Protein AF-T1I6B3-F1 (afdb_monomer)

Structure (mmCIF, N/CA/C/O backbone):
data_AF-T1I6B3-F1
#
_entry.id   AF-T1I6B3-F1
#
loop_
_atom_site.group_PDB
_atom_site.id
_atom_site.type_symbol
_atom_site.label_atom_id
_atom_site.label_alt_id
_atom_site.label_comp_id
_atom_site.label_asym_id
_atom_site.label_entity_id
_atom_site.label_seq_id
_atom_site.pdbx_PDB_ins_code
_atom_site.Cartn_x
_atom_site.Cartn_y
_atom_site.Cartn_z
_atom_site.occupancy
_atom_site.B_iso_or_equiv
_atom_site.auth_seq_id
_atom_site.auth_comp_id
_atom_site.auth_asym_id
_atom_site.auth_atom_id
_atom_site.pdbx_PDB_model_num
ATOM 1 N N . MET A 1 1 ? -22.738 6.408 -4.887 1.00 56.03 1 MET A N 1
ATOM 2 C CA . MET A 1 1 ? -23.088 6.178 -6.306 1.00 56.03 1 MET A CA 1
ATOM 3 C C . MET A 1 1 ? -24.569 6.453 -6.444 1.00 56.03 1 MET A C 1
ATOM 5 O O . MET A 1 1 ? -25.310 5.985 -5.592 1.00 56.03 1 MET A O 1
ATOM 9 N N . GLN A 1 2 ? -24.980 7.277 -7.410 1.00 72.88 2 GLN A N 1
ATOM 10 C CA . GLN A 1 2 ? -26.397 7.621 -7.597 1.00 72.88 2 GLN A CA 1
ATOM 11 C C . GLN A 1 2 ? -27.181 6.477 -8.267 1.00 72.88 2 GLN A C 1
ATOM 13 O O . GLN A 1 2 ? -28.355 6.311 -7.961 1.00 72.88 2 GLN A O 1
ATOM 18 N N . THR A 1 3 ? -26.517 5.644 -9.081 1.00 76.56 3 THR A N 1
ATOM 19 C CA . THR A 1 3 ? -27.071 4.420 -9.684 1.00 76.56 3 THR A CA 1
ATOM 20 C C . THR A 1 3 ? -26.169 3.211 -9.360 1.00 76.56 3 THR A C 1
ATOM 22 O O . THR A 1 3 ? -25.072 3.088 -9.901 1.00 76.56 3 THR A O 1
ATOM 25 N N . PRO A 1 4 ? -26.546 2.341 -8.404 1.00 71.81 4 PRO A N 1
ATOM 26 C CA . PRO A 1 4 ? -25.725 1.189 -8.008 1.00 71.81 4 PRO A CA 1
ATOM 27 C C . PRO A 1 4 ? -25.746 0.032 -9.025 1.00 71.81 4 PRO A C 1
ATOM 29 O O . PRO A 1 4 ? -24.815 -0.768 -9.046 1.00 71.81 4 PRO A O 1
ATOM 32 N N . GLU A 1 5 ? -26.768 -0.042 -9.882 1.00 73.94 5 GLU A N 1
ATOM 33 C CA . GLU A 1 5 ? -26.936 -1.100 -10.894 1.00 73.94 5 GLU A CA 1
ATOM 34 C C . GLU A 1 5 ? -25.877 -1.026 -12.013 1.00 73.94 5 GLU A C 1
ATOM 36 O O . GLU A 1 5 ? -25.431 -2.054 -12.520 1.00 73.94 5 GLU A O 1
ATOM 41 N N . ASP A 1 6 ? -25.364 0.172 -12.315 1.00 74.94 6 ASP A N 1
ATOM 42 C CA . ASP A 1 6 ? -24.329 0.400 -13.337 1.00 74.94 6 ASP A CA 1
ATOM 43 C C . ASP A 1 6 ? -22.905 0.033 -12.871 1.00 74.94 6 ASP A C 1
ATOM 45 O O . ASP A 1 6 ? -21.924 0.206 -13.601 1.00 74.94 6 ASP A O 1
ATOM 49 N N . PHE A 1 7 ? -22.739 -0.450 -11.635 1.00 77.12 7 PHE A N 1
ATOM 50 C CA . PHE A 1 7 ? -21.414 -0.727 -11.079 1.00 77.12 7 PHE A CA 1
ATOM 51 C C . PHE A 1 7 ? -20.774 -1.995 -11.668 1.00 77.12 7 PHE A C 1
ATOM 53 O O . PHE A 1 7 ? -19.575 -1.992 -11.957 1.00 77.12 7 PHE A O 1
ATOM 60 N N . GLY A 1 8 ? -21.569 -3.055 -11.861 1.00 74.00 8 GLY A N 1
ATOM 61 C CA . GLY A 1 8 ? -21.094 -4.406 -12.195 1.00 74.00 8 GLY A CA 1
ATOM 62 C C . GLY A 1 8 ? -21.254 -4.849 -13.654 1.00 74.00 8 GLY A C 1
ATOM 63 O O . GLY A 1 8 ? -20.847 -5.959 -13.986 1.00 74.00 8 GLY A O 1
ATOM 64 N N . GLY A 1 9 ? -21.848 -4.031 -14.529 1.00 78.25 9 GLY A N 1
ATOM 65 C CA . GLY A 1 9 ? -22.036 -4.387 -15.942 1.00 78.25 9 GLY A CA 1
ATOM 66 C C . GLY A 1 9 ? -20.718 -4.558 -16.719 1.00 78.25 9 GLY A C 1
ATOM 67 O O . GLY A 1 9 ? -19.651 -4.144 -16.264 1.00 78.25 9 GLY A O 1
ATOM 68 N N . LEU A 1 10 ? -20.788 -5.099 -17.944 1.00 71.81 10 LEU A N 1
ATOM 69 C CA . LEU A 1 10 ? -19.618 -5.265 -18.830 1.00 71.81 10 LEU A CA 1
ATOM 70 C C . LEU A 1 10 ? -18.884 -3.941 -19.111 1.00 71.81 10 LEU A C 1
ATOM 72 O O . LEU A 1 10 ? -17.662 -3.915 -19.200 1.00 71.81 10 LEU A O 1
ATOM 76 N N . THR A 1 11 ? -19.610 -2.829 -19.202 1.00 78.12 11 THR A N 1
ATOM 77 C CA . THR A 1 11 ? -19.054 -1.465 -19.282 1.00 78.12 11 THR A CA 1
ATOM 78 C C . THR A 1 11 ? -19.251 -0.689 -17.979 1.00 78.12 11 THR A C 1
ATOM 80 O O . THR A 1 11 ? -19.223 0.539 -17.971 1.00 78.12 11 THR A O 1
ATOM 83 N N . GLY A 1 12 ? -19.484 -1.394 -16.872 1.00 84.19 12 GLY A N 1
ATOM 84 C CA . GLY A 1 12 ? -19.681 -0.797 -15.560 1.00 84.19 12 GLY A CA 1
ATOM 85 C C . GLY A 1 12 ? -18.426 -0.085 -15.066 1.00 84.19 12 GLY A C 1
ATOM 86 O O . GLY A 1 12 ? -17.310 -0.313 -15.553 1.00 84.19 12 GLY A O 1
ATOM 87 N N . VAL A 1 13 ? -18.605 0.791 -14.078 1.00 89.00 13 VAL A N 1
ATOM 88 C CA . VAL A 1 13 ? -17.514 1.617 -13.530 1.00 89.00 13 VAL A CA 1
ATOM 89 C C . VAL A 1 13 ? -16.371 0.747 -13.000 1.00 89.00 13 VAL A C 1
ATOM 91 O O . VAL A 1 13 ? -15.203 1.082 -13.205 1.00 89.00 13 VAL A O 1
ATOM 94 N N . LEU A 1 14 ? -16.693 -0.393 -12.377 1.00 89.00 14 LEU A N 1
ATOM 95 C CA . LEU A 1 14 ? -15.693 -1.318 -11.855 1.00 89.00 14 LEU A CA 1
ATOM 96 C C . LEU A 1 14 ? -14.850 -1.936 -12.977 1.00 89.00 14 LEU A C 1
ATOM 98 O O . LEU A 1 14 ? -13.625 -1.837 -12.936 1.00 89.00 14 LEU A O 1
ATOM 102 N N . ASN A 1 15 ? -15.487 -2.537 -13.989 1.00 89.69 15 ASN A N 1
ATOM 103 C CA . ASN A 1 15 ? -14.760 -3.203 -15.071 1.00 89.69 15 ASN A CA 1
ATOM 104 C C . ASN A 1 15 ? -13.928 -2.204 -15.884 1.00 89.69 15 ASN A C 1
ATOM 106 O O . ASN A 1 15 ? -12.745 -2.427 -16.128 1.00 89.69 15 ASN A O 1
ATOM 110 N N . THR A 1 16 ? -14.514 -1.055 -16.226 1.00 90.69 16 THR A N 1
ATOM 111 C CA . THR A 1 16 ? -13.812 0.003 -16.962 1.00 90.69 16 THR A CA 1
ATOM 112 C C . THR A 1 16 ? -12.602 0.514 -1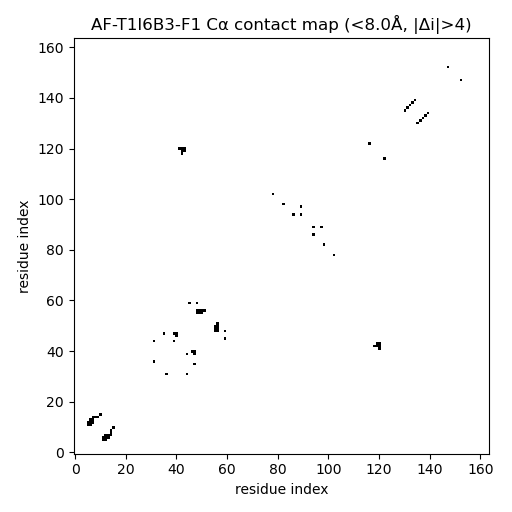6.176 1.00 90.69 16 THR A C 1
ATOM 114 O O . THR A 1 16 ? -11.512 0.644 -16.734 1.00 90.69 16 THR A O 1
ATOM 117 N N . GLY A 1 17 ? -12.756 0.743 -14.867 1.00 92.06 17 GLY A N 1
ATOM 118 C CA . GLY A 1 17 ? -11.653 1.139 -13.993 1.00 92.06 17 GLY A CA 1
ATOM 119 C C . GLY A 1 17 ? -10.535 0.094 -13.944 1.00 92.06 17 GLY A C 1
ATOM 120 O O . GLY A 1 17 ? -9.365 0.441 -14.101 1.00 92.06 17 GLY A O 1
ATOM 121 N N . MET A 1 18 ? -10.886 -1.187 -13.799 1.00 92.88 18 MET A N 1
ATOM 122 C CA . MET A 1 18 ? -9.914 -2.285 -13.773 1.00 92.88 18 MET A CA 1
ATOM 123 C C . MET A 1 18 ? -9.152 -2.421 -15.095 1.00 92.88 18 MET A C 1
ATOM 125 O O . MET A 1 18 ? -7.934 -2.595 -15.071 1.00 92.88 18 MET A O 1
ATOM 129 N N . VAL A 1 19 ? -9.829 -2.273 -16.240 1.00 94.81 19 VAL A N 1
ATOM 130 C CA . VAL A 1 19 ? -9.187 -2.282 -17.565 1.00 94.81 19 VAL A CA 1
ATOM 131 C C . VAL A 1 19 ? -8.202 -1.121 -17.703 1.00 94.81 19 VAL A C 1
ATOM 133 O O . VAL A 1 19 ? -7.072 -1.331 -18.138 1.00 94.81 19 VAL A O 1
ATOM 136 N N . ILE A 1 20 ? -8.584 0.093 -17.290 1.00 95.62 20 ILE A N 1
ATOM 137 C CA . ILE A 1 20 ? -7.691 1.261 -17.345 1.00 95.62 20 ILE A CA 1
ATOM 138 C C . ILE A 1 20 ? -6.444 1.030 -16.482 1.00 95.62 20 ILE A C 1
ATOM 140 O O . ILE A 1 20 ? -5.326 1.241 -16.955 1.00 95.62 20 ILE A O 1
ATOM 144 N N . VAL A 1 21 ? -6.614 0.570 -15.238 1.00 95.44 21 VAL A N 1
ATOM 145 C CA . VAL A 1 21 ? -5.491 0.290 -14.328 1.00 95.44 21 VAL A CA 1
ATOM 146 C C . VAL A 1 21 ? -4.575 -0.790 -14.902 1.00 95.44 21 VAL A C 1
ATOM 148 O O . VAL A 1 21 ? -3.357 -0.611 -14.901 1.00 95.44 21 VAL A O 1
ATOM 151 N N . ALA A 1 22 ? -5.141 -1.872 -15.444 1.00 95.94 22 ALA A N 1
ATOM 152 C CA . ALA A 1 22 ? -4.373 -2.934 -16.083 1.00 95.94 22 ALA A CA 1
ATOM 153 C C . ALA A 1 22 ? -3.546 -2.398 -17.260 1.00 95.94 22 ALA A C 1
ATOM 155 O O . ALA A 1 22 ? -2.333 -2.592 -17.288 1.00 95.94 22 ALA A O 1
ATOM 156 N N . CYS A 1 23 ? -4.162 -1.644 -18.176 1.00 96.75 23 CYS A N 1
ATOM 157 C CA . CYS A 1 23 ? -3.468 -1.033 -19.311 1.00 96.75 23 CYS A CA 1
ATOM 158 C C . CYS A 1 23 ? -2.321 -0.112 -18.868 1.00 96.75 23 CYS A C 1
ATOM 160 O O . CYS A 1 23 ? -1.225 -0.188 -19.426 1.00 96.75 23 CYS A O 1
ATOM 162 N N . LEU A 1 24 ? -2.542 0.732 -17.853 1.00 96.25 24 LEU A N 1
ATOM 163 C CA . LEU A 1 24 ? -1.513 1.631 -17.324 1.00 96.25 24 LEU A CA 1
ATOM 164 C C . LEU A 1 24 ? -0.343 0.858 -16.704 1.00 96.25 24 LEU A C 1
ATOM 166 O O . LEU A 1 24 ? 0.814 1.157 -17.000 1.00 96.25 24 LEU A O 1
ATOM 170 N N . TYR A 1 25 ? -0.621 -0.151 -15.877 1.00 92.88 25 TYR A N 1
ATOM 171 C CA . TYR A 1 25 ? 0.422 -0.964 -15.248 1.00 92.88 25 TYR A CA 1
ATOM 172 C C . TYR A 1 25 ? 1.205 -1.788 -16.271 1.00 92.88 25 TYR A C 1
ATOM 174 O O . TYR A 1 25 ? 2.435 -1.834 -16.198 1.00 92.88 25 TYR A O 1
ATOM 182 N N . THR A 1 26 ? 0.529 -2.371 -17.263 1.00 94.94 26 THR A N 1
ATOM 183 C CA . THR A 1 26 ? 1.184 -3.084 -18.364 1.00 94.94 26 THR A CA 1
ATOM 184 C C . THR A 1 26 ? 2.063 -2.149 -19.187 1.00 94.94 26 THR A C 1
ATOM 186 O O . THR A 1 26 ? 3.201 -2.508 -19.476 1.00 94.94 26 THR A O 1
ATOM 189 N N . ALA A 1 27 ? 1.599 -0.939 -19.520 1.00 94.88 27 ALA A N 1
ATOM 190 C CA . ALA A 1 27 ? 2.397 0.033 -20.266 1.00 94.88 27 ALA A CA 1
ATOM 191 C C . ALA A 1 27 ? 3.661 0.450 -19.496 1.00 94.88 27 ALA A C 1
ATOM 193 O O . ALA A 1 27 ? 4.757 0.425 -20.055 1.00 94.88 27 ALA A O 1
ATOM 194 N N . VAL A 1 28 ? 3.533 0.777 -18.204 1.00 90.81 28 VAL A N 1
ATOM 195 C CA . VAL A 1 28 ? 4.680 1.137 -17.351 1.00 90.81 28 VAL A CA 1
ATOM 196 C C . VAL A 1 28 ? 5.671 -0.023 -17.237 1.00 90.81 28 VAL A C 1
ATOM 198 O O . VAL A 1 28 ? 6.877 0.195 -17.355 1.00 90.81 28 VAL A O 1
ATOM 201 N N . GLY A 1 29 ? 5.184 -1.255 -17.060 1.00 89.31 29 GLY A N 1
ATOM 202 C CA . GLY A 1 29 ? 6.031 -2.448 -17.022 1.00 89.31 29 GLY A CA 1
ATOM 203 C C . GLY A 1 29 ? 6.753 -2.702 -18.348 1.00 89.31 29 GLY A C 1
ATOM 204 O O . GLY A 1 29 ? 7.963 -2.917 -18.358 1.00 89.31 29 GLY A O 1
ATOM 205 N N . PHE A 1 30 ? 6.035 -2.610 -19.469 1.00 91.62 30 PHE A N 1
ATOM 206 C CA . PHE A 1 30 ? 6.569 -2.850 -20.810 1.00 91.62 30 PHE A CA 1
ATOM 207 C C . PHE A 1 30 ? 7.631 -1.819 -21.209 1.00 91.62 30 PHE A C 1
ATOM 209 O O . PHE A 1 30 ? 8.756 -2.188 -21.545 1.00 91.62 30 PHE A O 1
ATOM 216 N N . PHE A 1 31 ? 7.320 -0.521 -21.119 1.00 90.25 31 PHE A N 1
ATOM 217 C CA . PHE A 1 31 ? 8.288 0.533 -21.445 1.00 90.25 31 PHE A CA 1
ATOM 218 C C . PHE A 1 31 ? 9.444 0.595 -20.440 1.00 90.25 31 PHE A C 1
ATOM 220 O O . PHE A 1 31 ? 10.574 0.889 -20.828 1.00 90.25 31 PHE A O 1
ATOM 227 N N . GLY A 1 32 ? 9.189 0.275 -19.166 1.00 88.50 32 GLY A N 1
ATOM 228 C CA . GLY A 1 32 ? 10.234 0.134 -18.154 1.00 88.50 32 GLY A CA 1
ATOM 229 C C . GLY A 1 32 ? 11.238 -0.960 -18.518 1.00 88.50 32 GLY A C 1
ATOM 230 O O . GLY A 1 32 ? 12.444 -0.713 -18.485 1.00 88.50 32 GLY A O 1
ATOM 231 N N . TYR A 1 33 ? 10.752 -2.131 -18.941 1.00 86.75 33 TYR A N 1
ATOM 232 C CA . TYR A 1 33 ? 11.609 -3.225 -19.397 1.00 86.75 33 TYR A CA 1
ATOM 233 C C . TYR A 1 33 ? 12.394 -2.855 -20.662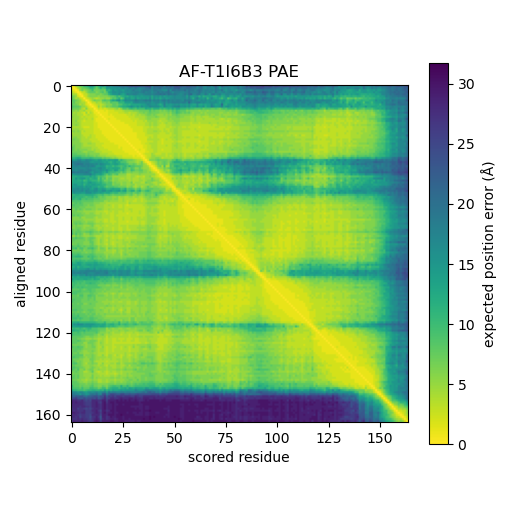 1.00 86.75 33 TYR A C 1
ATOM 235 O O . TYR A 1 33 ? 13.599 -3.065 -20.702 1.00 86.75 33 TYR A O 1
ATOM 243 N N . LEU A 1 34 ? 11.765 -2.218 -21.658 1.00 89.38 34 LEU A N 1
ATOM 244 C CA . LEU A 1 34 ? 12.471 -1.780 -22.872 1.00 89.38 34 LEU A CA 1
ATOM 245 C C . LEU A 1 34 ? 13.585 -0.757 -22.597 1.00 89.38 34 LEU A C 1
ATOM 247 O O . LEU A 1 34 ? 14.582 -0.735 -23.315 1.00 89.38 34 LEU A O 1
ATOM 251 N N . ARG A 1 35 ? 13.427 0.105 -21.582 1.00 84.69 35 ARG A N 1
ATOM 252 C CA . ARG A 1 35 ? 14.422 1.136 -21.244 1.00 84.69 35 ARG A CA 1
ATOM 253 C C . ARG A 1 35 ? 15.613 0.583 -20.465 1.00 84.69 35 ARG A C 1
ATOM 255 O O . ARG A 1 35 ? 16.734 1.002 -20.741 1.0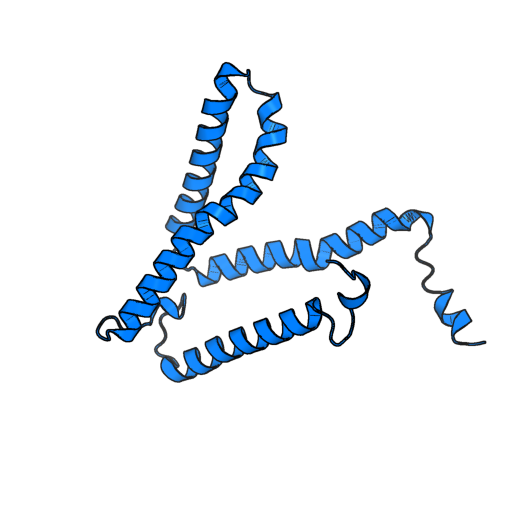0 84.69 35 ARG A O 1
ATOM 262 N N . TYR A 1 36 ? 15.376 -0.277 -19.475 1.00 83.06 36 TYR A N 1
ATOM 263 C CA . TYR A 1 36 ? 16.427 -0.748 -18.562 1.00 83.06 36 TYR A CA 1
ATOM 264 C C . TYR A 1 36 ? 16.949 -2.152 -18.895 1.00 83.06 36 TYR A C 1
ATOM 266 O O . TYR A 1 36 ? 18.088 -2.463 -18.551 1.00 83.06 36 TYR A O 1
ATOM 274 N N . GLY A 1 37 ? 16.160 -2.973 -19.595 1.00 80.00 37 GLY A N 1
ATOM 275 C CA . GLY A 1 37 ? 16.524 -4.325 -20.019 1.00 80.00 37 GLY A CA 1
ATOM 276 C C . GLY A 1 37 ? 17.087 -5.180 -18.883 1.00 80.00 37 GLY A C 1
ATOM 277 O O . GLY A 1 37 ? 16.663 -5.075 -17.730 1.00 80.00 37 GLY A O 1
ATOM 278 N N . ASP A 1 38 ? 18.103 -5.980 -19.203 1.00 77.94 38 ASP A N 1
ATOM 279 C CA . ASP A 1 38 ? 18.802 -6.850 -18.246 1.00 77.94 38 ASP A CA 1
ATOM 280 C C . ASP A 1 38 ? 19.760 -6.087 -17.308 1.00 77.94 38 ASP A C 1
ATOM 282 O O . ASP A 1 38 ? 20.319 -6.662 -16.376 1.00 77.94 38 ASP A O 1
ATOM 286 N N . HIS A 1 39 ? 19.949 -4.780 -17.523 1.00 72.12 39 HIS A N 1
ATOM 287 C CA . HIS A 1 39 ? 20.780 -3.919 -16.674 1.00 72.12 39 HIS A CA 1
ATOM 288 C C . HIS A 1 39 ? 20.018 -3.337 -15.475 1.00 72.12 39 HIS A C 1
ATOM 290 O O . HIS A 1 39 ? 20.578 -2.558 -14.702 1.00 72.12 39 HIS A O 1
ATOM 296 N N . MET A 1 40 ? 18.740 -3.689 -15.316 1.00 73.38 40 MET A N 1
ATOM 297 C CA . MET A 1 40 ? 17.900 -3.188 -14.238 1.00 73.38 40 MET A CA 1
ATOM 298 C C . MET A 1 40 ? 18.366 -3.706 -12.870 1.00 73.38 40 MET A C 1
ATOM 300 O O . MET A 1 40 ? 18.423 -4.909 -12.619 1.00 73.38 40 MET A O 1
ATOM 304 N N . ILE A 1 41 ? 18.609 -2.788 -11.936 1.00 71.44 41 ILE A N 1
ATOM 305 C CA . ILE A 1 41 ? 18.832 -3.121 -10.530 1.00 71.44 41 ILE A CA 1
ATOM 306 C C . ILE A 1 41 ? 17.515 -3.664 -9.949 1.00 71.44 41 ILE A C 1
ATOM 308 O O . ILE A 1 41 ? 16.488 -2.972 -10.030 1.00 71.44 41 ILE A O 1
ATOM 312 N N . PRO A 1 42 ? 17.515 -4.872 -9.355 1.00 67.94 42 PRO A N 1
ATOM 313 C CA . PRO A 1 42 ? 16.314 -5.480 -8.798 1.00 67.94 42 PRO A CA 1
ATOM 314 C C . PRO A 1 42 ? 15.756 -4.647 -7.635 1.00 67.94 42 PRO A C 1
ATOM 316 O O . PRO A 1 42 ? 16.495 -4.182 -6.771 1.00 67.94 42 PRO A O 1
ATOM 319 N N . GLY A 1 43 ? 14.434 -4.456 -7.610 1.00 72.56 43 GLY A N 1
ATOM 320 C CA . GLY A 1 43 ? 13.732 -3.758 -6.527 1.00 72.56 43 GLY A CA 1
ATOM 321 C C . GLY A 1 43 ? 12.564 -2.903 -7.015 1.00 72.56 43 GLY A C 1
ATOM 322 O O . GLY A 1 43 ? 11.411 -3.165 -6.689 1.00 72.56 43 GLY A O 1
ATOM 323 N N . SER A 1 44 ? 12.839 -1.863 -7.803 1.00 79.31 44 SER A N 1
ATOM 324 C CA . SER A 1 44 ? 11.790 -1.033 -8.413 1.00 79.31 44 SER A CA 1
ATOM 325 C C . SER A 1 44 ? 12.311 -0.257 -9.623 1.00 79.31 44 SER A C 1
ATOM 327 O O . SER A 1 44 ? 13.498 0.062 -9.708 1.00 79.31 44 SER A O 1
ATOM 329 N N . ILE A 1 45 ? 11.412 0.101 -10.545 1.00 81.88 45 ILE A N 1
ATOM 330 C CA . ILE A 1 45 ? 11.743 0.947 -11.706 1.00 81.88 45 ILE A CA 1
ATOM 331 C C . ILE A 1 45 ? 12.253 2.316 -11.239 1.00 81.88 45 ILE A C 1
ATOM 333 O O . ILE A 1 45 ? 13.226 2.831 -11.782 1.00 81.88 45 ILE A O 1
ATOM 337 N N . THR A 1 46 ? 11.667 2.867 -10.172 1.00 82.00 46 THR A N 1
ATOM 338 C CA . THR A 1 46 ? 12.035 4.175 -9.609 1.00 82.00 46 THR A CA 1
ATOM 339 C C . THR A 1 46 ? 13.496 4.248 -9.163 1.00 82.00 46 THR A C 1
ATOM 341 O O . THR A 1 46 ? 14.100 5.315 -9.235 1.00 82.00 46 THR A O 1
ATOM 344 N N . PHE A 1 47 ? 14.085 3.128 -8.727 1.00 78.31 47 PHE A N 1
ATOM 345 C CA . PHE A 1 47 ? 15.491 3.086 -8.315 1.00 78.31 47 PHE A CA 1
ATOM 346 C C . PHE A 1 47 ? 16.464 3.245 -9.491 1.00 78.31 47 PHE A C 1
ATOM 348 O O . PHE A 1 47 ? 17.570 3.743 -9.312 1.00 78.31 47 PHE A O 1
ATOM 355 N N . ASN A 1 48 ? 16.038 2.859 -10.694 1.00 81.06 48 ASN A N 1
ATOM 356 C CA . ASN A 1 48 ? 16.868 2.852 -11.894 1.00 81.06 48 ASN A CA 1
ATOM 357 C C . ASN A 1 48 ? 16.814 4.175 -12.678 1.00 81.06 48 ASN A C 1
ATOM 359 O O . ASN A 1 48 ? 17.527 4.329 -13.666 1.00 81.06 48 ASN A O 1
ATOM 363 N N . ILE A 1 49 ? 15.994 5.143 -12.249 1.00 83.00 49 ILE A N 1
ATOM 364 C CA . ILE A 1 49 ? 15.835 6.421 -12.951 1.00 83.00 49 ILE A CA 1
ATOM 365 C C . ILE A 1 49 ? 17.137 7.244 -12.874 1.00 83.00 49 ILE A C 1
ATOM 367 O O . ILE A 1 49 ? 17.600 7.531 -11.763 1.00 83.00 49 ILE A O 1
ATOM 371 N N . PRO A 1 50 ? 17.715 7.663 -14.021 1.00 79.25 50 PRO A N 1
ATOM 372 C CA . PRO A 1 50 ? 18.957 8.430 -14.059 1.00 79.25 50 PRO A CA 1
ATOM 373 C C . PRO A 1 50 ? 18.825 9.769 -13.320 1.00 79.25 50 PRO A C 1
ATOM 375 O O . PRO A 1 50 ? 17.887 10.535 -13.536 1.00 79.25 50 PRO A O 1
ATOM 378 N N . LEU A 1 51 ? 19.789 10.054 -12.440 1.00 74.50 51 LEU A N 1
ATOM 379 C CA . LEU A 1 51 ? 19.830 11.266 -11.605 1.00 74.50 51 LEU A CA 1
ATOM 380 C C . LEU A 1 51 ? 20.444 12.481 -12.310 1.00 74.50 51 LEU A C 1
ATOM 382 O O . LEU A 1 51 ? 20.306 13.603 -11.838 1.00 74.50 51 LEU A O 1
ATOM 386 N N . ASN A 1 52 ? 21.151 12.253 -13.411 1.00 79.56 52 ASN A N 1
ATOM 387 C CA . ASN A 1 52 ? 21.822 13.281 -14.201 1.00 79.56 52 ASN A CA 1
ATOM 388 C C . ASN A 1 52 ? 20.868 14.033 -15.143 1.00 79.56 52 ASN A C 1
ATOM 390 O O . ASN A 1 52 ? 21.244 15.069 -15.684 1.00 79.56 52 ASN A O 1
ATOM 394 N N . GLU A 1 53 ? 19.646 13.536 -15.339 1.00 86.50 53 GLU A N 1
ATOM 395 C CA . GLU A 1 53 ? 18.644 14.153 -16.204 1.00 86.50 53 GLU A CA 1
ATOM 396 C C . GLU A 1 53 ? 17.583 14.890 -15.375 1.00 86.50 53 GLU A C 1
ATOM 398 O O . GLU A 1 53 ? 16.995 14.329 -14.447 1.00 86.50 53 GLU A O 1
ATOM 403 N N . LEU A 1 54 ? 17.270 16.135 -15.756 1.00 88.50 54 LEU A N 1
ATOM 404 C CA . LEU A 1 54 ? 16.259 16.964 -15.078 1.00 88.50 54 LEU A CA 1
ATOM 405 C C . LEU A 1 54 ? 14.885 16.276 -14.993 1.00 88.50 54 LEU A C 1
ATOM 407 O O . LEU A 1 54 ? 14.177 16.417 -13.996 1.00 88.50 54 LEU A O 1
ATOM 411 N N . LEU A 1 55 ? 14.518 15.508 -16.022 1.00 86.75 55 LEU A N 1
ATOM 412 C CA . LEU A 1 55 ? 13.252 14.778 -16.081 1.00 86.75 55 LEU A CA 1
ATOM 413 C C . LEU A 1 55 ? 13.232 13.572 -15.128 1.00 86.75 55 LEU A C 1
ATOM 415 O O . LEU A 1 55 ? 12.215 13.296 -14.498 1.00 86.75 55 LEU A O 1
ATOM 419 N N . GLY A 1 56 ? 14.360 12.880 -14.964 1.00 87.44 56 GLY A N 1
ATOM 420 C CA . GLY A 1 56 ? 14.473 11.787 -13.997 1.00 87.44 56 GLY A CA 1
ATOM 421 C C . GLY A 1 56 ? 14.365 12.289 -12.556 1.00 87.44 56 GLY A C 1
ATOM 422 O O . GLY A 1 56 ? 13.650 11.715 -11.728 1.00 87.44 56 GLY A O 1
ATOM 423 N N . GLN A 1 57 ? 15.010 13.421 -12.269 1.00 89.31 57 GLN A N 1
ATOM 424 C CA . GLN A 1 57 ? 14.951 14.055 -10.956 1.00 89.31 57 GLN A CA 1
ATOM 425 C C . GLN A 1 57 ? 13.539 14.554 -10.608 1.00 89.31 57 GLN A C 1
ATOM 427 O O . GLN A 1 57 ? 13.098 14.372 -9.470 1.00 89.31 57 GLN A O 1
ATOM 432 N N . SER A 1 58 ? 12.809 15.136 -11.568 1.00 91.50 58 SER A N 1
ATOM 433 C CA . SER A 1 58 ? 11.440 15.611 -11.332 1.00 91.50 58 SER A CA 1
ATOM 434 C C . SER A 1 58 ? 10.479 14.461 -11.015 1.00 91.50 58 SER A C 1
ATOM 436 O O . SER A 1 58 ? 9.749 14.542 -10.027 1.00 91.50 58 SER A O 1
ATOM 438 N N . VAL A 1 59 ? 10.537 13.350 -11.760 1.00 90.88 59 VAL A N 1
ATOM 439 C CA . VAL A 1 59 ? 9.716 12.155 -11.496 1.00 90.88 59 VAL A CA 1
ATOM 440 C C . VAL A 1 59 ? 10.015 11.585 -10.112 1.00 90.88 59 VAL A C 1
ATOM 442 O O . VAL A 1 59 ? 9.095 11.272 -9.358 1.00 90.88 59 VAL A O 1
ATOM 445 N N . ARG A 1 60 ? 11.293 11.496 -9.728 1.00 88.31 60 ARG A N 1
ATOM 446 C CA . ARG A 1 60 ? 11.679 11.003 -8.400 1.00 88.31 60 ARG A CA 1
ATOM 447 C C . ARG A 1 60 ? 11.162 11.903 -7.276 1.00 88.31 60 ARG A C 1
ATOM 449 O O . ARG A 1 60 ? 10.694 11.386 -6.262 1.00 88.31 60 ARG A O 1
ATOM 456 N N . LEU A 1 61 ? 11.206 13.224 -7.456 1.00 91.62 61 LEU A N 1
ATOM 457 C CA . LEU A 1 61 ? 10.647 14.178 -6.497 1.00 91.62 61 LEU A CA 1
ATOM 458 C C . LEU A 1 61 ? 9.124 14.032 -6.384 1.00 91.62 61 LEU A C 1
ATOM 460 O O . LEU A 1 61 ? 8.600 13.956 -5.276 1.00 91.62 61 LEU A O 1
ATOM 464 N N . MET A 1 62 ? 8.422 13.936 -7.516 1.00 92.75 62 MET A N 1
ATOM 465 C CA . MET A 1 62 ? 6.974 13.717 -7.539 1.00 92.75 62 MET A CA 1
ATOM 466 C C . MET A 1 62 ? 6.588 12.408 -6.845 1.00 92.75 62 MET A C 1
ATOM 468 O O . MET A 1 62 ? 5.655 12.398 -6.048 1.00 92.75 62 MET A O 1
ATOM 472 N N . MET A 1 63 ? 7.335 11.325 -7.079 1.00 91.69 63 MET A N 1
ATOM 473 C CA . MET A 1 63 ? 7.123 10.039 -6.406 1.00 91.69 63 MET A CA 1
ATOM 474 C C . MET A 1 63 ? 7.363 10.138 -4.897 1.00 91.69 63 MET A C 1
ATOM 476 O O . MET A 1 63 ? 6.559 9.632 -4.118 1.00 91.69 63 MET A O 1
ATOM 480 N N . ALA A 1 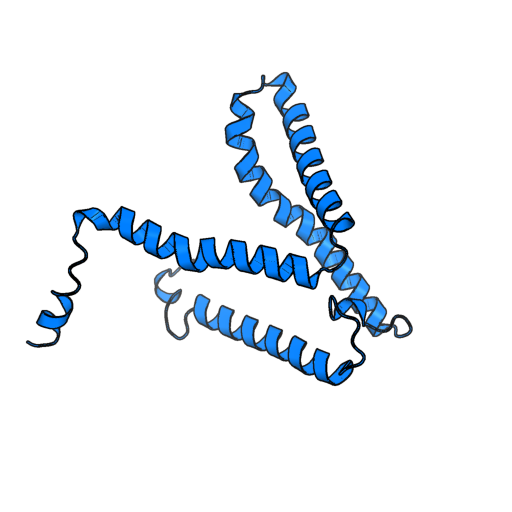64 ? 8.428 10.819 -4.465 1.00 92.19 64 ALA A N 1
ATOM 481 C CA . ALA A 1 64 ? 8.706 11.025 -3.045 1.00 92.19 64 ALA A CA 1
ATOM 482 C C . ALA A 1 64 ? 7.585 11.819 -2.353 1.00 92.19 64 ALA A C 1
ATOM 484 O O . ALA A 1 64 ? 7.120 11.422 -1.285 1.00 92.19 64 ALA A O 1
ATOM 485 N N . LEU A 1 65 ? 7.104 12.895 -2.987 1.00 95.50 65 LEU A N 1
ATOM 486 C CA . LEU A 1 65 ? 5.970 13.680 -2.496 1.00 95.50 65 LEU A CA 1
ATOM 487 C C . LEU A 1 65 ? 4.682 12.848 -2.450 1.00 95.50 65 LEU A C 1
ATOM 489 O O . LEU A 1 65 ? 3.973 12.875 -1.445 1.00 95.50 65 LEU A O 1
ATOM 493 N N . ALA A 1 66 ? 4.398 12.071 -3.498 1.00 94.69 66 ALA A N 1
ATOM 494 C CA . ALA A 1 66 ? 3.222 11.208 -3.557 1.00 94.69 66 ALA A CA 1
ATOM 495 C C . ALA A 1 66 ? 3.232 10.151 -2.442 1.00 94.69 66 ALA A C 1
ATOM 497 O O . ALA A 1 66 ? 2.216 9.965 -1.772 1.00 94.69 66 ALA A O 1
ATOM 498 N N . ILE A 1 67 ? 4.374 9.497 -2.196 1.00 93.25 67 ILE A N 1
ATOM 499 C CA . ILE A 1 67 ? 4.531 8.508 -1.118 1.00 93.25 67 ILE A CA 1
ATOM 500 C C . ILE A 1 67 ? 4.372 9.174 0.251 1.00 93.25 67 ILE A C 1
ATOM 502 O O . ILE A 1 67 ? 3.638 8.660 1.093 1.00 93.25 67 ILE A O 1
ATOM 506 N N . PHE A 1 68 ? 5.008 10.329 0.467 1.00 94.19 68 PHE A N 1
ATOM 507 C CA . PHE A 1 68 ? 4.918 11.066 1.727 1.00 94.19 68 PHE A CA 1
ATOM 508 C C . PHE A 1 68 ? 3.469 11.437 2.074 1.00 94.19 68 PHE A C 1
ATOM 5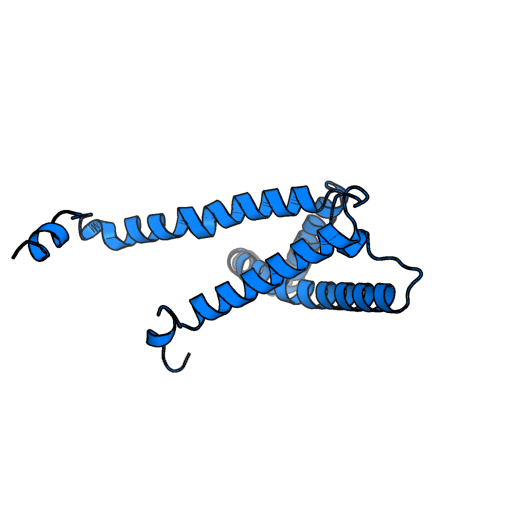10 O O . PHE A 1 68 ? 3.010 11.178 3.187 1.00 94.19 68 PHE A O 1
ATOM 517 N N . LEU A 1 69 ? 2.726 11.981 1.106 1.00 94.81 69 LEU A N 1
ATOM 518 C CA . LEU A 1 69 ? 1.318 12.338 1.293 1.00 94.81 69 LEU A CA 1
ATOM 519 C C . LEU A 1 69 ? 0.428 11.097 1.471 1.00 94.81 69 LEU A C 1
ATOM 521 O O . LEU A 1 69 ? -0.460 11.089 2.325 1.00 94.81 69 LEU A O 1
ATOM 525 N N . SER A 1 70 ? 0.683 10.029 0.710 1.00 95.81 70 SER A N 1
ATOM 526 C CA . SER A 1 70 ? -0.119 8.799 0.760 1.00 95.81 70 SER A CA 1
ATOM 527 C C . SER A 1 70 ? 0.065 8.023 2.062 1.00 95.81 70 SER A C 1
ATOM 529 O O . SER A 1 70 ? -0.897 7.432 2.547 1.00 95.81 70 SER A O 1
ATOM 531 N N . TYR A 1 71 ? 1.262 8.044 2.660 1.00 93.31 71 TYR A N 1
ATOM 532 C CA . TYR A 1 71 ? 1.546 7.310 3.896 1.00 93.31 71 TYR A CA 1
ATOM 533 C C . TYR A 1 71 ? 0.617 7.735 5.041 1.00 93.31 71 TYR A C 1
ATOM 535 O O . TYR A 1 71 ? 0.049 6.889 5.731 1.00 93.31 71 TYR A O 1
ATOM 543 N N . GLY A 1 72 ? 0.390 9.043 5.204 1.00 90.19 72 GLY A N 1
ATOM 544 C CA . GLY A 1 72 ? -0.520 9.562 6.228 1.00 90.19 72 GLY A CA 1
ATOM 545 C C . GLY A 1 72 ? -1.965 9.090 6.036 1.00 90.19 72 GLY A C 1
ATOM 546 O O . GLY A 1 72 ? -2.617 8.699 7.004 1.00 90.19 72 GLY A O 1
ATOM 547 N N . LEU A 1 73 ? -2.441 9.075 4.786 1.00 93.00 73 LEU A N 1
ATOM 548 C CA . LEU A 1 73 ? -3.789 8.618 4.438 1.00 93.00 73 LEU A CA 1
ATOM 549 C C . LEU A 1 73 ? -3.946 7.106 4.627 1.00 93.00 73 LEU A C 1
ATOM 551 O O . LEU A 1 73 ? -4.940 6.655 5.188 1.00 93.00 73 LEU A O 1
ATOM 555 N N . GLN A 1 74 ? -2.955 6.315 4.215 1.00 93.06 74 GLN A N 1
ATOM 556 C CA . GLN A 1 74 ? -2.976 4.861 4.379 1.00 93.06 74 GLN A CA 1
ATOM 557 C C . GLN A 1 74 ? -2.969 4.456 5.855 1.00 93.06 74 GLN A C 1
ATOM 559 O O . GLN A 1 74 ? -3.648 3.506 6.229 1.00 93.06 74 GLN A O 1
ATOM 564 N N . PHE A 1 75 ? -2.262 5.201 6.708 1.00 92.06 75 PHE A N 1
ATOM 565 C CA . PHE A 1 75 ? -2.184 4.925 8.142 1.00 92.06 75 PHE A CA 1
ATOM 566 C C . PHE A 1 75 ? -3.489 5.225 8.904 1.00 92.06 75 PHE A C 1
ATOM 568 O O . PHE A 1 75 ? -3.710 4.693 9.994 1.00 92.06 75 PHE A O 1
ATOM 575 N N . TYR A 1 76 ? -4.387 6.032 8.330 1.00 91.56 76 TYR A N 1
ATOM 576 C CA . TYR A 1 76 ? -5.697 6.314 8.920 1.00 91.56 76 TYR A CA 1
ATOM 577 C C . TYR A 1 76 ? -6.541 5.041 9.086 1.00 91.56 76 TYR A C 1
ATOM 579 O O . TYR A 1 76 ? -7.160 4.848 10.133 1.00 91.56 76 TYR A O 1
ATOM 587 N N . VAL A 1 77 ? -6.523 4.145 8.093 1.00 92.44 77 VAL A N 1
ATOM 588 C CA . VAL A 1 77 ? -7.362 2.935 8.093 1.00 92.44 77 VAL A CA 1
ATOM 589 C C . VAL A 1 77 ? -6.952 1.945 9.198 1.00 92.44 77 VAL A C 1
ATOM 591 O O . VAL A 1 77 ? -7.813 1.608 10.013 1.00 92.44 77 VAL A O 1
ATOM 594 N N . PRO A 1 78 ? -5.675 1.517 9.329 1.00 91.56 78 PRO A N 1
ATOM 595 C CA . PRO A 1 78 ? -5.248 0.655 10.431 1.00 91.56 78 PRO A CA 1
ATOM 596 C C . PRO A 1 78 ? -5.525 1.265 11.803 1.00 91.56 78 PRO A C 1
ATOM 598 O O . PRO A 1 78 ? -5.974 0.561 12.704 1.00 91.56 78 PRO A O 1
ATOM 601 N N . MET A 1 79 ? -5.307 2.574 11.965 1.00 91.44 79 MET A N 1
ATOM 602 C CA . MET A 1 79 ? -5.565 3.244 13.237 1.00 91.44 79 MET A CA 1
ATOM 603 C C . MET A 1 79 ? -7.058 3.234 13.589 1.00 91.44 79 MET A C 1
ATOM 605 O O . MET A 1 79 ? -7.413 2.955 14.733 1.00 91.44 79 MET A O 1
ATOM 609 N N . GLY A 1 80 ? -7.932 3.456 12.603 1.00 91.75 80 GLY A N 1
ATOM 610 C CA . GLY A 1 80 ? -9.383 3.367 12.771 1.00 91.75 80 GLY A CA 1
ATOM 611 C C . GLY A 1 80 ? -9.879 1.968 13.150 1.00 91.75 80 GLY A C 1
ATOM 612 O O . GLY A 1 80 ? -10.891 1.856 13.834 1.00 91.75 80 GLY A O 1
ATOM 613 N N . ILE A 1 81 ? -9.157 0.912 12.765 1.00 92.69 81 ILE A N 1
ATOM 614 C CA . ILE A 1 81 ? -9.488 -0.481 13.106 1.00 92.69 81 ILE A CA 1
ATOM 615 C C . ILE A 1 81 ? -8.920 -0.874 14.481 1.00 92.69 81 ILE A C 1
ATOM 617 O O . ILE A 1 81 ? -9.605 -1.504 15.283 1.00 92.69 81 ILE A O 1
ATOM 621 N N . ILE A 1 82 ? -7.670 -0.502 14.772 1.00 93.25 82 ILE A N 1
ATOM 622 C CA . ILE A 1 82 ? -6.940 -0.928 15.978 1.00 93.25 82 ILE A CA 1
ATOM 623 C C . ILE A 1 82 ? -7.371 -0.139 17.220 1.00 93.25 82 ILE A C 1
ATOM 625 O O . ILE A 1 82 ? -7.419 -0.690 18.320 1.00 93.25 82 ILE A O 1
ATOM 629 N N . TRP A 1 83 ? -7.675 1.152 17.076 1.00 91.88 83 TRP A N 1
ATOM 630 C CA . TRP A 1 83 ? -7.930 2.029 18.217 1.00 91.88 83 TRP A CA 1
ATOM 631 C C . TRP A 1 83 ? -9.226 1.724 18.991 1.00 91.88 83 TRP A C 1
ATOM 633 O O . TRP A 1 83 ? -9.144 1.619 20.217 1.00 91.88 83 TRP A O 1
ATOM 643 N N . PRO A 1 84 ? -10.402 1.524 18.357 1.00 90.94 84 PRO A N 1
ATOM 644 C CA . PRO A 1 84 ? -11.660 1.301 19.076 1.00 90.94 84 PRO A CA 1
ATOM 645 C C . PRO A 1 84 ? -11.634 0.162 20.113 1.00 90.94 84 PRO A C 1
ATOM 647 O O . PRO A 1 84 ? -12.002 0.421 21.261 1.00 90.94 84 PRO A O 1
ATOM 650 N N . PRO A 1 85 ? -11.154 -1.064 19.804 1.00 88.69 85 PRO A N 1
ATOM 651 C CA . PRO A 1 85 ? -11.137 -2.150 20.789 1.00 88.69 85 PRO A CA 1
ATOM 652 C C . PRO A 1 85 ? -10.154 -1.901 21.942 1.00 88.69 85 PRO A C 1
ATOM 654 O O . PRO A 1 85 ? -10.313 -2.453 23.032 1.00 88.69 85 PRO A O 1
ATOM 657 N N . ILE A 1 86 ? -9.132 -1.072 21.721 1.00 87.19 86 ILE A N 1
ATOM 658 C CA . ILE A 1 86 ? -8.101 -0.766 22.715 1.00 87.19 86 ILE A CA 1
ATOM 659 C C . ILE A 1 86 ? -8.516 0.416 23.600 1.00 87.19 86 ILE A C 1
ATOM 661 O O . ILE A 1 86 ? -8.238 0.403 24.800 1.00 87.19 86 ILE A O 1
ATOM 665 N N . LYS A 1 87 ? -9.235 1.399 23.045 1.00 87.00 87 LYS A N 1
ATOM 666 C CA . LYS A 1 87 ? -9.692 2.609 23.745 1.00 87.00 87 LYS A CA 1
ATOM 667 C C . LYS A 1 87 ? -10.446 2.286 25.036 1.00 87.00 87 LYS A C 1
ATOM 669 O O . LYS A 1 87 ? -10.205 2.926 26.055 1.00 87.00 87 LYS A O 1
ATOM 674 N N . HIS A 1 88 ? -11.301 1.261 25.018 1.00 84.06 88 HIS A N 1
ATOM 675 C CA . HIS A 1 88 ? -12.097 0.844 26.180 1.00 84.06 88 HIS A CA 1
ATOM 676 C C . HIS A 1 88 ? -11.263 0.352 27.375 1.00 84.06 88 HIS A C 1
ATOM 678 O O . HIS A 1 88 ? -11.781 0.274 28.484 1.00 84.06 88 HIS A O 1
ATOM 684 N N . LYS A 1 89 ? -9.978 0.033 27.175 1.00 83.81 89 LYS A N 1
ATOM 685 C CA . LYS A 1 89 ? -9.072 -0.428 28.237 1.00 83.81 89 LYS A CA 1
ATOM 686 C C . LYS A 1 89 ? -8.335 0.712 28.950 1.00 83.81 89 LYS A C 1
ATOM 688 O O . LYS A 1 89 ? -7.649 0.452 29.935 1.00 83.81 89 LYS A O 1
ATOM 693 N N . PHE A 1 90 ? -8.453 1.953 28.471 1.00 85.50 90 PHE A N 1
ATOM 694 C CA . PHE A 1 90 ? -7.737 3.110 29.012 1.00 85.50 90 PHE A CA 1
ATOM 695 C C . PHE A 1 90 ? -8.694 4.166 29.572 1.00 85.50 90 PHE A C 1
ATOM 697 O O . PHE A 1 90 ? -9.721 4.480 28.967 1.00 85.50 90 PHE A O 1
ATOM 704 N N . SER A 1 91 ? -8.319 4.757 30.711 1.00 82.69 91 SER A N 1
ATOM 705 C CA . SER A 1 91 ? -9.010 5.916 31.283 1.00 82.69 91 SER A CA 1
ATOM 706 C C . SER A 1 91 ? -8.935 7.123 30.343 1.00 82.69 91 SER A C 1
ATOM 708 O O . SER A 1 91 ? -7.952 7.275 29.615 1.00 82.69 91 SER A O 1
ATOM 710 N N . GLU A 1 92 ? -9.950 7.990 30.364 1.00 80.75 92 GLU A N 1
ATOM 711 C CA . GLU A 1 92 ? -10.082 9.128 29.435 1.00 80.75 92 GLU A CA 1
ATOM 712 C C . GLU A 1 92 ? -8.838 10.032 29.414 1.00 80.75 92 GLU A C 1
ATOM 714 O O . GLU A 1 92 ? -8.362 10.410 28.342 1.00 80.75 92 GLU A O 1
ATOM 719 N N . ASP A 1 93 ? -8.218 10.255 30.575 1.00 80.94 93 ASP A N 1
ATOM 720 C CA . ASP A 1 93 ? -6.990 11.050 30.711 1.00 80.94 93 ASP A CA 1
ATOM 721 C C . ASP A 1 93 ? -5.776 10.425 30.007 1.00 80.94 93 ASP A C 1
ATOM 723 O O . ASP A 1 93 ? -4.874 11.125 29.546 1.00 80.94 93 ASP A O 1
ATOM 727 N N . ARG A 1 94 ? -5.735 9.089 29.910 1.00 86.06 94 ARG A N 1
ATOM 728 C CA . ARG A 1 94 ? -4.626 8.338 29.302 1.00 86.06 94 ARG A CA 1
ATOM 729 C C . ARG A 1 94 ? -4.889 7.950 27.855 1.00 86.06 94 ARG A C 1
ATOM 731 O O . ARG A 1 94 ? -3.948 7.536 27.184 1.00 86.06 94 ARG A O 1
ATOM 738 N N . GLN A 1 95 ? -6.113 8.110 27.350 1.00 88.19 95 GLN A N 1
ATOM 739 C CA . GLN A 1 95 ? -6.464 7.725 25.982 1.00 88.19 95 GLN A CA 1
ATOM 740 C C . GLN A 1 95 ? -5.611 8.458 24.942 1.00 88.19 95 GLN A C 1
ATOM 742 O O . GLN A 1 95 ? -5.052 7.808 24.069 1.00 88.19 95 GLN A O 1
ATOM 747 N N . LYS A 1 96 ? -5.401 9.773 25.077 1.00 86.88 96 LYS A N 1
ATOM 748 C CA . LYS A 1 96 ? -4.557 10.538 24.134 1.00 86.88 96 LYS A CA 1
ATOM 749 C C . LYS A 1 96 ? -3.105 10.048 24.106 1.00 86.88 96 LYS A C 1
ATOM 751 O O . LYS A 1 96 ? -2.494 9.961 23.044 1.00 86.88 96 LYS A O 1
ATOM 756 N N . ILE A 1 97 ? -2.554 9.713 25.275 1.00 89.19 97 ILE A N 1
ATOM 757 C CA . ILE A 1 97 ? -1.182 9.201 25.400 1.00 89.19 97 ILE A CA 1
ATOM 758 C C . ILE A 1 97 ? -1.099 7.780 24.831 1.00 89.19 97 ILE A C 1
ATOM 760 O O . ILE A 1 97 ? -0.179 7.477 24.077 1.00 89.19 97 ILE A O 1
ATOM 764 N N . ALA A 1 98 ? -2.070 6.920 25.143 1.00 89.88 98 ALA A N 1
ATOM 765 C CA . ALA A 1 98 ? -2.141 5.560 24.619 1.00 89.88 98 ALA A CA 1
ATOM 766 C C . ALA A 1 98 ? -2.290 5.545 23.089 1.00 89.88 98 ALA A C 1
ATOM 768 O O . ALA A 1 98 ? -1.609 4.774 22.417 1.00 89.88 98 ALA A O 1
ATOM 769 N N . GLU A 1 99 ? -3.114 6.436 22.534 1.00 90.44 99 GLU A N 1
ATOM 770 C CA . GLU A 1 99 ? -3.285 6.615 21.092 1.00 90.44 99 GLU A CA 1
ATOM 771 C C . GLU A 1 99 ? -1.956 6.988 20.419 1.00 90.44 99 GLU A C 1
ATOM 773 O O . GLU A 1 99 ? -1.550 6.360 19.438 1.00 90.44 99 GLU A O 1
ATOM 778 N N . LEU A 1 100 ? -1.234 7.960 20.989 1.00 90.94 100 LEU A N 1
ATOM 779 C CA . LEU A 1 100 ? 0.074 8.384 20.490 1.00 90.94 100 LEU A CA 1
ATOM 780 C C . LEU A 1 100 ? 1.115 7.260 20.572 1.00 90.94 100 LEU A C 1
ATOM 782 O O . LEU A 1 100 ? 1.892 7.079 19.633 1.00 90.94 100 LEU A O 1
ATOM 786 N N . ILE A 1 101 ? 1.121 6.488 21.662 1.00 93.38 101 ILE A N 1
ATOM 787 C CA . ILE A 1 101 ? 2.019 5.338 21.829 1.00 93.38 101 ILE A CA 1
ATOM 788 C C . ILE A 1 101 ? 1.730 4.287 20.758 1.00 93.38 101 ILE A C 1
ATOM 790 O O . ILE A 1 101 ? 2.656 3.857 20.080 1.00 93.38 101 ILE A O 1
ATOM 794 N N . ILE A 1 102 ? 0.467 3.908 20.549 1.00 92.62 102 ILE A N 1
ATOM 795 C CA . ILE A 1 102 ? 0.085 2.905 19.541 1.00 92.62 102 ILE A CA 1
ATOM 796 C C . ILE A 1 102 ? 0.470 3.373 18.140 1.00 92.62 102 ILE A C 1
ATOM 798 O O . ILE A 1 102 ? 1.070 2.615 17.378 1.00 92.62 102 ILE A O 1
ATOM 802 N N . ARG A 1 103 ? 0.191 4.639 17.816 1.00 93.19 103 ARG A N 1
ATOM 803 C CA . ARG A 1 103 ? 0.592 5.244 16.545 1.00 93.19 103 ARG A CA 1
ATOM 804 C C . ARG A 1 103 ? 2.105 5.191 16.353 1.00 93.19 103 ARG A C 1
ATOM 806 O O . ARG A 1 103 ? 2.570 4.781 15.294 1.00 93.19 103 ARG A O 1
ATOM 813 N N . THR A 1 104 ? 2.867 5.546 17.384 1.00 93.56 104 THR A N 1
ATOM 814 C CA . THR A 1 104 ? 4.334 5.495 17.349 1.00 93.56 104 THR A CA 1
ATOM 815 C C . THR A 1 104 ? 4.833 4.061 17.178 1.00 93.56 104 THR A C 1
ATOM 817 O O . THR A 1 104 ? 5.689 3.820 16.336 1.00 93.56 104 THR A O 1
ATOM 820 N N . LEU A 1 105 ? 4.265 3.090 17.899 1.00 94.81 105 LEU A N 1
ATOM 821 C CA . LEU A 1 105 ? 4.635 1.676 17.792 1.00 94.81 105 LEU A CA 1
ATOM 822 C C . LEU A 1 105 ? 4.376 1.112 16.393 1.00 94.81 105 LEU A C 1
ATOM 824 O O . LEU A 1 105 ? 5.225 0.414 15.851 1.00 94.81 105 LEU A O 1
ATOM 828 N N . LEU A 1 106 ? 3.235 1.439 15.787 1.00 92.69 106 LEU A N 1
ATOM 829 C CA . LEU A 1 106 ? 2.895 1.024 14.426 1.00 92.69 106 LEU A CA 1
ATOM 830 C C . LEU A 1 106 ? 3.849 1.632 13.384 1.00 92.69 106 LEU A C 1
ATOM 832 O O . LEU A 1 106 ? 4.320 0.919 12.500 1.00 92.69 106 LEU A O 1
ATOM 836 N N . VAL A 1 107 ? 4.192 2.920 13.505 1.00 94.06 107 VAL A N 1
ATOM 837 C CA . VAL A 1 107 ? 5.195 3.553 12.628 1.00 94.06 107 VAL A CA 1
ATOM 838 C C . VAL A 1 107 ? 6.562 2.892 12.821 1.00 94.06 107 VAL A C 1
ATOM 840 O O . VAL A 1 107 ? 7.194 2.498 11.840 1.00 94.06 107 VAL A O 1
ATOM 843 N N . MET A 1 108 ? 6.988 2.683 14.069 1.00 95.19 108 MET A N 1
ATOM 844 C CA . MET A 1 108 ? 8.239 1.990 14.396 1.00 95.19 108 MET A CA 1
ATOM 845 C C . MET A 1 108 ? 8.271 0.563 13.849 1.00 95.19 108 MET A C 1
ATOM 847 O O . MET A 1 108 ? 9.305 0.126 13.353 1.00 95.19 108 MET A O 1
ATOM 851 N N . PHE A 1 109 ? 7.146 -0.149 13.876 1.00 92.81 109 PHE A N 1
ATOM 852 C CA . PHE A 1 109 ? 7.024 -1.473 13.277 1.00 92.81 109 PHE A CA 1
ATOM 853 C C . PHE A 1 109 ? 7.228 -1.423 11.758 1.00 92.81 109 PHE A C 1
ATOM 855 O O . PHE A 1 109 ? 8.033 -2.186 11.227 1.00 92.81 109 PHE A O 1
ATOM 862 N N . THR A 1 110 ? 6.580 -0.485 11.055 1.00 91.00 110 THR A N 1
ATOM 863 C CA . THR A 1 110 ? 6.796 -0.321 9.604 1.00 91.00 110 THR A CA 1
ATOM 864 C C . THR A 1 110 ? 8.237 0.069 9.267 1.00 91.00 110 THR A C 1
ATOM 866 O O . THR A 1 110 ? 8.795 -0.427 8.291 1.00 91.00 110 THR A O 1
ATOM 869 N N . PHE A 1 111 ? 8.869 0.893 10.106 1.00 91.31 111 PHE A N 1
ATOM 870 C CA . PHE A 1 111 ? 10.275 1.259 9.964 1.00 91.31 111 PHE A CA 1
ATOM 87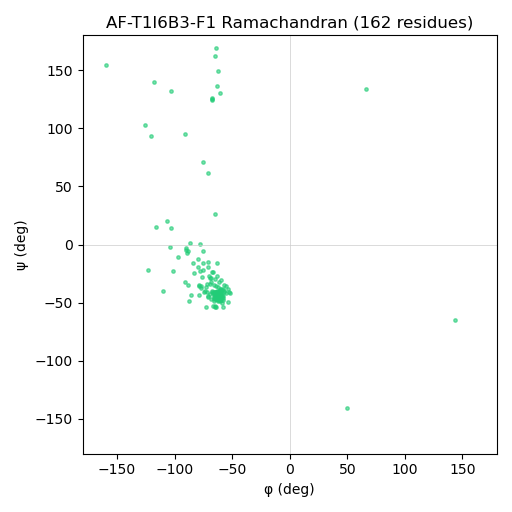1 C C . PHE A 1 111 ? 11.203 0.057 10.180 1.00 91.31 111 PHE A C 1
ATOM 873 O O . PHE A 1 111 ? 12.120 -0.164 9.393 1.00 91.31 111 PHE A O 1
ATOM 880 N N . LEU A 1 112 ? 10.937 -0.766 11.198 1.00 92.50 112 LEU A N 1
ATOM 881 C CA . LEU A 1 112 ? 11.704 -1.980 11.463 1.00 92.50 112 LEU A CA 1
ATOM 882 C C . LEU A 1 112 ? 11.624 -2.959 10.285 1.00 92.50 112 LEU A C 1
ATOM 884 O O . LEU A 1 112 ? 12.652 -3.481 9.864 1.00 92.50 112 LEU A O 1
ATOM 888 N N . LEU A 1 113 ? 10.434 -3.162 9.708 1.00 88.75 113 LEU A N 1
ATOM 889 C CA . LEU A 1 113 ? 10.275 -3.992 8.510 1.00 88.75 113 LEU A CA 1
ATOM 890 C C . LEU A 1 113 ? 11.091 -3.461 7.324 1.00 88.75 113 LEU A C 1
ATOM 892 O O . LEU A 1 113 ? 11.714 -4.253 6.617 1.00 88.75 113 LEU A O 1
ATOM 896 N N . ALA A 1 114 ? 11.133 -2.139 7.136 1.00 87.88 114 ALA A N 1
ATOM 897 C CA . ALA A 1 114 ? 11.928 -1.512 6.082 1.00 87.88 114 ALA A CA 1
ATOM 898 C C . ALA A 1 114 ? 13.444 -1.703 6.283 1.00 87.88 114 ALA A C 1
ATOM 900 O O . ALA A 1 114 ? 14.171 -1.869 5.308 1.00 87.88 114 ALA A O 1
ATOM 901 N N . VAL A 1 115 ? 13.926 -1.711 7.533 1.00 89.25 115 VAL A N 1
ATOM 902 C CA . VAL A 1 115 ? 15.341 -1.978 7.854 1.00 89.25 115 VAL A CA 1
ATOM 903 C C . VAL A 1 115 ? 15.688 -3.461 7.689 1.00 89.25 115 VAL A C 1
ATOM 905 O O . VAL A 1 115 ? 16.767 -3.787 7.200 1.00 89.25 115 VAL A O 1
ATOM 908 N N . LEU A 1 116 ? 14.788 -4.365 8.089 1.00 88.06 116 LEU A N 1
ATOM 909 C CA . LEU A 1 116 ? 15.026 -5.810 8.043 1.00 88.06 116 LEU A CA 1
ATOM 910 C C . LEU A 1 116 ? 15.008 -6.377 6.620 1.00 88.06 116 LEU A C 1
ATOM 912 O O . LEU A 1 116 ? 15.743 -7.323 6.336 1.00 88.06 116 LEU A O 1
ATOM 916 N N . VAL A 1 117 ? 14.178 -5.829 5.728 1.00 82.56 117 VAL A N 1
ATOM 917 C CA . VAL A 1 117 ? 14.048 -6.326 4.353 1.00 82.56 117 VAL A CA 1
ATOM 918 C C . VAL A 1 117 ? 14.396 -5.218 3.355 1.00 82.56 117 VAL A C 1
ATOM 920 O O . VAL A 1 117 ? 13.516 -4.468 2.937 1.00 82.56 117 VAL A O 1
ATOM 923 N N . PRO A 1 118 ? 15.662 -5.135 2.901 1.00 79.62 118 PRO A N 1
ATOM 924 C CA . PRO A 1 118 ? 16.085 -4.115 1.937 1.00 79.62 118 PRO A CA 1
ATOM 925 C C . PRO A 1 118 ? 15.516 -4.352 0.525 1.00 79.62 118 PRO A C 1
ATOM 927 O O . PRO A 1 118 ? 15.533 -3.454 -0.315 1.00 79.62 118 PRO A O 1
ATOM 930 N N . ASN A 1 119 ? 14.988 -5.551 0.252 1.00 85.06 119 ASN A N 1
ATOM 931 C CA . ASN A 1 119 ? 14.409 -5.925 -1.038 1.00 85.06 119 ASN A CA 1
ATOM 932 C C . ASN A 1 119 ? 12.901 -5.638 -1.084 1.00 85.06 119 ASN A C 1
ATOM 934 O O . ASN A 1 119 ? 12.084 -6.479 -0.700 1.00 85.06 119 ASN A O 1
ATOM 938 N N . LEU A 1 120 ? 12.530 -4.470 -1.619 1.00 85.19 120 LEU A N 1
ATOM 939 C CA . LEU A 1 120 ? 11.132 -4.034 -1.744 1.00 85.19 120 LEU A CA 1
ATOM 940 C C . LEU A 1 120 ? 10.254 -5.039 -2.509 1.00 85.19 120 LEU A C 1
ATOM 942 O O . LEU A 1 120 ? 9.146 -5.330 -2.065 1.00 85.19 120 LEU A O 1
ATOM 946 N N . SER A 1 121 ? 10.750 -5.620 -3.609 1.00 86.12 121 SER A N 1
ATOM 947 C CA . SER A 1 121 ? 9.997 -6.599 -4.413 1.00 86.12 121 SER A CA 1
ATOM 948 C C . SER A 1 121 ? 9.532 -7.804 -3.597 1.00 86.12 121 SER A C 1
ATOM 950 O O . SER A 1 121 ? 8.396 -8.250 -3.749 1.00 86.12 121 SER A O 1
ATOM 952 N N . SER A 1 122 ? 10.387 -8.314 -2.706 1.00 87.06 122 SER A N 1
ATOM 953 C CA . SER A 1 122 ? 10.065 -9.473 -1.869 1.00 87.06 122 SER A CA 1
ATOM 954 C C . SER A 1 122 ? 8.967 -9.147 -0.858 1.00 87.06 122 SER A C 1
ATOM 956 O O . SER A 1 122 ? 8.053 -9.946 -0.678 1.00 87.06 122 SER A O 1
ATOM 958 N N . VAL A 1 123 ? 9.015 -7.959 -0.240 1.00 88.06 123 VAL A N 1
ATOM 959 C CA . VAL A 1 123 ? 7.980 -7.504 0.706 1.00 88.06 123 VAL A CA 1
ATOM 960 C C . VAL A 1 123 ? 6.648 -7.299 -0.005 1.00 88.06 123 VAL A C 1
ATOM 962 O O . VAL A 1 123 ? 5.626 -7.785 0.473 1.00 88.06 123 VAL A O 1
ATOM 965 N N . ILE A 1 124 ? 6.655 -6.620 -1.156 1.00 89.56 124 ILE A N 1
ATOM 966 C CA . ILE A 1 124 ? 5.447 -6.369 -1.955 1.00 89.56 124 ILE A CA 1
ATOM 967 C C . ILE A 1 124 ? 4.808 -7.696 -2.375 1.00 89.56 124 ILE A C 1
ATOM 969 O O . ILE A 1 124 ? 3.599 -7.859 -2.226 1.00 89.56 124 ILE A O 1
ATOM 973 N N . SER A 1 125 ? 5.610 -8.657 -2.845 1.00 91.44 125 SER A N 1
ATOM 974 C CA . SER A 1 125 ? 5.120 -9.980 -3.240 1.00 91.44 125 SER A CA 1
ATOM 975 C C . SER A 1 125 ? 4.548 -10.758 -2.053 1.00 91.44 125 SER A C 1
ATOM 977 O O . SER A 1 125 ? 3.441 -11.278 -2.143 1.00 91.44 125 SER A O 1
ATOM 979 N N . LEU A 1 126 ? 5.239 -10.780 -0.907 1.00 92.00 126 LEU A N 1
ATOM 980 C CA . LEU A 1 126 ? 4.776 -11.484 0.291 1.00 92.00 126 LEU A CA 1
ATOM 981 C C . LEU A 1 126 ? 3.472 -10.890 0.838 1.00 92.00 126 LEU A C 1
ATOM 983 O O . LEU A 1 126 ? 2.490 -11.606 1.027 1.00 92.00 126 LEU A O 1
ATOM 987 N N . VAL A 1 127 ? 3.456 -9.578 1.087 1.00 91.38 127 VAL A N 1
ATOM 988 C CA . VAL A 1 127 ? 2.279 -8.881 1.622 1.00 91.38 127 VAL A CA 1
ATOM 989 C C . VAL A 1 127 ? 1.129 -8.958 0.625 1.00 91.38 127 VAL A C 1
ATOM 991 O O . VAL A 1 127 ? -0.001 -9.227 1.028 1.00 91.38 127 VAL A O 1
ATOM 994 N N . GLY A 1 128 ? 1.407 -8.784 -0.668 1.00 91.75 128 GLY A N 1
ATOM 995 C CA . GLY A 1 128 ? 0.423 -8.895 -1.738 1.00 91.75 128 GLY A CA 1
ATOM 996 C C . GLY A 1 128 ? -0.171 -10.296 -1.834 1.00 91.75 128 GLY A C 1
ATOM 997 O O . GLY A 1 128 ? -1.387 -10.427 -1.834 1.00 91.75 128 GLY A O 1
ATOM 998 N N . ALA A 1 129 ? 0.648 -11.348 -1.831 1.00 94.00 129 ALA A N 1
ATOM 999 C CA . ALA A 1 129 ? 0.169 -12.726 -1.892 1.00 94.00 129 ALA A CA 1
ATOM 1000 C C . ALA A 1 129 ? -0.663 -13.102 -0.656 1.00 94.00 129 ALA A C 1
ATOM 1002 O O . ALA A 1 129 ? -1.751 -13.654 -0.808 1.00 94.00 129 ALA A O 1
ATOM 1003 N N . LEU A 1 130 ? -0.202 -12.764 0.554 1.00 94.75 130 LEU A N 1
ATOM 1004 C CA . LEU A 1 130 ? -0.922 -13.069 1.797 1.00 94.75 130 LEU A CA 1
ATOM 1005 C C . LEU A 1 130 ? -2.252 -12.308 1.895 1.00 94.75 130 LEU A C 1
ATOM 1007 O O . LEU A 1 130 ? -3.294 -12.906 2.174 1.00 94.75 130 LEU A O 1
ATOM 1011 N N . SER A 1 131 ? -2.231 -10.995 1.645 1.00 93.94 131 SER A N 1
ATOM 1012 C CA . SER A 1 131 ? -3.435 -10.159 1.719 1.00 93.94 131 SER A CA 1
ATOM 1013 C C . SER A 1 131 ? -4.406 -10.450 0.577 1.00 93.94 131 SER A C 1
ATOM 1015 O O . SER A 1 131 ? -5.586 -10.649 0.840 1.00 93.94 131 SER A O 1
ATOM 1017 N N . SER A 1 132 ? -3.934 -10.559 -0.667 1.00 93.81 132 SER A N 1
ATOM 1018 C CA . SER A 1 132 ? -4.784 -10.845 -1.827 1.00 93.81 132 SER A CA 1
ATOM 1019 C C . SER A 1 132 ? -5.435 -12.219 -1.719 1.00 93.81 132 SER A C 1
ATOM 1021 O O . SER A 1 132 ? -6.649 -12.323 -1.854 1.00 93.81 132 SER A O 1
ATOM 1023 N N . SER A 1 133 ? -4.680 -13.269 -1.372 1.00 95.06 133 SER A N 1
ATOM 1024 C CA . SER A 1 133 ? -5.270 -14.607 -1.210 1.00 95.06 133 SER A CA 1
ATOM 1025 C C . SER A 1 133 ? -6.362 -14.605 -0.140 1.00 95.06 133 SER A C 1
ATOM 1027 O O . SER A 1 133 ? -7.419 -15.197 -0.325 1.00 95.06 133 SER A O 1
ATOM 1029 N N . THR A 1 134 ? -6.152 -13.878 0.959 1.00 94.62 134 THR A N 1
ATOM 1030 C CA . THR A 1 134 ? -7.139 -13.810 2.040 1.00 94.62 134 THR A CA 1
ATOM 1031 C C . THR A 1 134 ? -8.363 -12.972 1.655 1.00 94.62 134 THR A C 1
ATOM 1033 O O . THR A 1 134 ? -9.486 -13.462 1.735 1.00 94.62 134 THR A O 1
ATOM 1036 N N . LEU A 1 135 ? -8.168 -11.723 1.215 1.00 93.44 135 LEU A N 1
ATOM 1037 C CA . LEU A 1 135 ? -9.264 -10.786 0.949 1.00 93.44 135 LEU A CA 1
ATOM 1038 C C . LEU A 1 135 ? -9.995 -11.059 -0.369 1.00 93.44 135 LEU A C 1
ATOM 1040 O O . LEU A 1 135 ? -11.204 -10.862 -0.427 1.00 93.44 135 LEU A O 1
ATOM 1044 N N . ALA A 1 136 ? -9.283 -11.469 -1.419 1.00 92.06 136 ALA A N 1
ATOM 1045 C CA . ALA A 1 136 ? -9.868 -11.661 -2.742 1.00 92.06 136 ALA A CA 1
ATOM 1046 C C . ALA A 1 136 ? -10.376 -13.090 -2.967 1.00 92.06 136 ALA A C 1
ATOM 1048 O O . ALA A 1 136 ? -11.352 -13.259 -3.691 1.00 92.06 136 ALA A O 1
ATOM 1049 N N . LEU A 1 137 ? -9.739 -14.109 -2.369 1.00 92.81 137 LEU A N 1
ATOM 1050 C CA . LEU A 1 137 ? -10.093 -15.513 -2.626 1.00 92.81 137 LEU A CA 1
ATOM 1051 C C . LEU A 1 137 ? -10.772 -16.208 -1.445 1.00 92.81 137 LEU A C 1
ATOM 1053 O O . LEU A 1 137 ? -11.697 -16.972 -1.674 1.00 92.81 137 LEU A O 1
ATOM 1057 N N . ILE A 1 138 ? -10.338 -15.980 -0.200 1.00 94.75 138 ILE A N 1
ATOM 1058 C CA . ILE A 1 138 ? -10.869 -16.719 0.964 1.00 94.75 138 ILE A CA 1
ATOM 1059 C C . ILE A 1 138 ? -12.120 -16.051 1.540 1.00 94.75 138 ILE A C 1
ATOM 1061 O O . ILE A 1 138 ? -13.115 -16.726 1.793 1.00 94.75 138 ILE A O 1
ATOM 1065 N N . PHE A 1 139 ? -12.095 -14.737 1.768 1.00 93.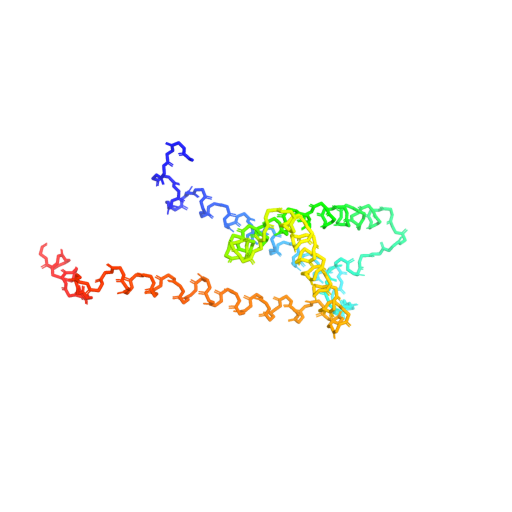62 139 PHE A N 1
ATOM 1066 C CA . PHE A 1 139 ? -13.207 -14.040 2.418 1.00 93.62 139 PHE A CA 1
ATOM 1067 C C . PHE A 1 139 ? -14.524 -14.063 1.629 1.00 93.62 139 PHE A C 1
ATOM 1069 O O . PHE A 1 139 ? -15.538 -14.333 2.270 1.00 93.62 139 PHE A O 1
ATOM 1076 N N . PRO A 1 140 ? -14.569 -13.848 0.298 1.00 91.69 140 PRO A N 1
ATOM 1077 C CA . PRO A 1 140 ? -15.835 -13.876 -0.434 1.00 91.69 140 PRO A CA 1
ATOM 1078 C C . PRO A 1 140 ? -16.599 -15.209 -0.313 1.00 91.69 140 PRO A C 1
ATOM 1080 O O . PRO A 1 140 ? -17.734 -15.168 0.166 1.00 91.69 140 PRO A O 1
ATOM 1083 N N . PRO A 1 141 ? -16.007 -16.388 -0.619 1.00 91.88 141 PRO A N 1
ATOM 1084 C CA . PRO A 1 141 ? -16.717 -17.659 -0.480 1.00 91.88 141 PRO A CA 1
ATOM 1085 C C . PRO A 1 141 ? -16.968 -18.038 0.982 1.00 91.88 141 PRO A C 1
ATOM 1087 O O . PRO A 1 141 ? -17.959 -18.699 1.271 1.00 91.88 141 PRO A O 1
ATOM 1090 N N . LEU A 1 142 ? -16.116 -17.619 1.927 1.00 92.62 142 LEU A N 1
ATOM 1091 C CA . LEU A 1 142 ? -16.365 -17.850 3.353 1.00 92.62 142 LEU A CA 1
ATOM 1092 C C . LEU A 1 142 ? -17.601 -17.079 3.836 1.00 92.62 142 LEU A C 1
ATOM 1094 O O . LEU A 1 142 ? -18.440 -17.638 4.540 1.00 92.62 142 LEU A O 1
ATOM 1098 N N . ILE A 1 143 ? -17.721 -15.804 3.457 1.00 92.31 143 ILE A N 1
ATOM 1099 C CA . ILE A 1 143 ? -18.887 -14.975 3.782 1.00 92.31 143 ILE A CA 1
ATOM 1100 C C . ILE A 1 143 ? -20.136 -15.556 3.118 1.00 92.31 143 ILE A C 1
ATOM 1102 O O . ILE A 1 143 ? -21.172 -15.652 3.773 1.00 92.31 143 ILE A O 1
ATOM 1106 N N . GLU A 1 144 ? -20.040 -15.982 1.859 1.00 90.31 144 GLU A N 1
ATOM 1107 C CA . GLU A 1 144 ? -21.138 -16.631 1.142 1.00 90.31 144 GLU A CA 1
ATOM 1108 C C . GLU A 1 144 ? -21.586 -17.923 1.841 1.00 90.31 144 GLU A C 1
ATOM 1110 O O . GLU A 1 144 ? -22.767 -18.073 2.151 1.00 90.31 144 GLU A O 1
ATOM 1115 N N . ALA A 1 145 ? -20.647 -18.805 2.196 1.00 89.38 145 ALA A N 1
ATOM 1116 C CA . ALA A 1 145 ? -20.935 -20.060 2.886 1.00 89.38 145 ALA A CA 1
ATOM 1117 C C . ALA A 1 145 ? -21.602 -19.848 4.254 1.00 89.38 145 ALA A C 1
ATOM 1119 O O . ALA A 1 145 ? -22.523 -20.582 4.602 1.00 89.38 145 ALA A O 1
ATOM 1120 N N . ILE A 1 146 ? -21.167 -18.844 5.027 1.00 91.31 146 ILE A N 1
ATOM 1121 C CA . ILE A 1 146 ? -21.765 -18.518 6.332 1.00 91.31 146 ILE A CA 1
ATOM 1122 C C . ILE A 1 146 ? -23.151 -17.879 6.159 1.00 91.31 146 ILE A C 1
ATOM 1124 O O . ILE A 1 146 ? -24.066 -18.185 6.917 1.00 91.31 146 ILE A O 1
ATOM 1128 N N . THR A 1 147 ? -23.320 -16.993 5.173 1.00 89.94 147 THR A N 1
ATOM 1129 C CA . THR A 1 147 ? -24.561 -16.217 4.990 1.00 89.94 147 THR A CA 1
ATOM 1130 C C . THR A 1 147 ? -25.683 -17.052 4.370 1.00 89.94 147 THR A C 1
ATOM 1132 O O . THR A 1 147 ? -26.845 -16.879 4.729 1.00 89.94 147 THR A O 1
ATOM 1135 N N . PHE A 1 148 ? -25.354 -17.968 3.455 1.00 85.19 148 PHE A N 1
ATOM 1136 C CA . PHE A 1 148 ? -26.324 -18.809 2.743 1.00 85.19 148 PHE A CA 1
ATOM 1137 C C . PHE A 1 148 ? -26.386 -20.250 3.262 1.00 85.19 148 PHE A C 1
ATOM 1139 O O . PHE A 1 148 ? -27.000 -21.102 2.620 1.00 85.19 148 PHE A O 1
ATOM 1146 N N . TRP A 1 149 ? -25.819 -20.519 4.444 1.00 74.50 149 TRP A N 1
ATOM 1147 C CA . TRP A 1 149 ? -25.816 -21.847 5.067 1.00 74.50 149 TRP A CA 1
ATOM 1148 C C . TRP A 1 149 ? -27.221 -22.465 5.161 1.00 74.50 149 TRP A C 1
ATOM 1150 O O . TRP A 1 149 ? -27.414 -23.633 4.829 1.00 74.50 149 TRP A O 1
ATOM 1160 N N . ASP A 1 150 ? -28.219 -21.654 5.523 1.00 71.62 150 ASP A N 1
ATOM 1161 C CA . ASP A 1 150 ? -29.612 -22.093 5.682 1.00 71.62 150 ASP A CA 1
ATOM 1162 C C . ASP A 1 150 ? -30.356 -22.318 4.356 1.00 71.62 150 ASP A C 1
ATOM 1164 O O . ASP A 1 150 ? -31.416 -22.943 4.349 1.00 71.62 150 ASP A O 1
ATOM 1168 N N . ARG A 1 151 ? -29.842 -21.819 3.223 1.00 62.94 151 ARG A N 1
ATOM 1169 C CA . ARG A 1 151 ? -30.509 -21.972 1.917 1.00 62.94 151 ARG A CA 1
ATOM 1170 C C . ARG A 1 151 ? -30.124 -23.241 1.168 1.00 62.94 151 ARG A C 1
ATOM 1172 O O . ARG A 1 151 ? -30.753 -23.534 0.160 1.00 62.94 151 ARG A O 1
ATOM 1179 N N . GLY A 1 152 ? -29.173 -24.018 1.689 1.00 56.16 152 GLY A N 1
ATOM 1180 C CA . GLY A 1 152 ? -28.622 -25.172 0.992 1.00 56.16 152 GLY A CA 1
ATOM 1181 C C . GLY A 1 152 ? -27.843 -24.732 -0.249 1.00 56.16 152 GLY A C 1
ATOM 1182 O O . GLY A 1 152 ? -28.290 -23.916 -1.047 1.00 56.16 152 GLY A O 1
ATOM 1183 N N . LEU A 1 153 ? -26.651 -25.284 -0.443 1.00 59.22 153 LEU A N 1
ATOM 1184 C CA . LEU A 1 153 ? -25.910 -25.159 -1.699 1.00 59.22 153 LEU A CA 1
ATOM 1185 C C . LEU A 1 153 ? -26.606 -26.006 -2.785 1.00 59.22 153 LEU A C 1
ATOM 1187 O O . LEU A 1 153 ? -26.035 -26.979 -3.274 1.00 59.22 153 LEU A O 1
ATOM 1191 N N . SER A 1 154 ? -27.867 -25.707 -3.121 1.00 50.97 154 SER A N 1
ATOM 1192 C CA . SER A 1 154 ? -28.622 -26.404 -4.164 1.00 50.97 154 SER A CA 1
ATOM 1193 C C . SER A 1 154 ? -28.139 -25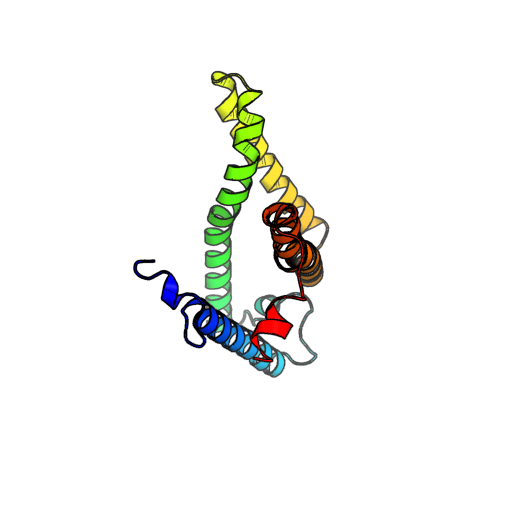.962 -5.545 1.00 50.97 154 SER A C 1
ATOM 1195 O O . SER A 1 154 ? -28.843 -25.340 -6.331 1.00 50.97 154 SER A O 1
ATOM 1197 N N . THR A 1 155 ? -26.931 -26.395 -5.901 1.00 52.50 155 THR A N 1
ATOM 1198 C CA . THR A 1 155 ? -26.387 -26.407 -7.271 1.00 52.50 155 THR A CA 1
ATOM 1199 C C . THR A 1 155 ? -27.173 -27.361 -8.201 1.00 52.50 155 THR A C 1
ATOM 1201 O O . THR A 1 155 ? -26.628 -27.901 -9.156 1.00 52.50 155 THR A O 1
ATOM 1204 N N . VAL A 1 156 ? -28.456 -27.619 -7.926 1.00 55.34 156 VAL A N 1
ATOM 1205 C CA . VAL A 1 156 ? -29.305 -28.559 -8.675 1.00 55.34 156 VAL A CA 1
ATOM 1206 C C . VAL A 1 156 ? -30.571 -27.888 -9.221 1.00 55.34 156 VAL A C 1
ATOM 1208 O O . VAL A 1 156 ? -31.094 -28.354 -10.230 1.00 55.34 156 VAL A O 1
ATOM 1211 N N . ASP A 1 157 ? -31.026 -26.763 -8.655 1.00 53.59 157 ASP A N 1
ATOM 1212 C CA . ASP A 1 157 ? -32.272 -26.134 -9.123 1.00 53.59 157 ASP A CA 1
ATOM 1213 C C . ASP A 1 157 ? -32.077 -25.324 -10.419 1.00 53.59 157 ASP A C 1
ATOM 1215 O O . ASP A 1 157 ? -32.924 -25.395 -11.313 1.00 53.59 157 ASP A O 1
ATOM 1219 N N . ASP A 1 158 ? -30.923 -24.675 -10.614 1.00 54.19 158 ASP A N 1
ATOM 1220 C CA . ASP A 1 158 ? -30.647 -23.904 -11.841 1.00 54.19 158 ASP A CA 1
ATOM 1221 C C . ASP A 1 158 ? -30.525 -24.779 -13.103 1.00 54.19 158 ASP A C 1
ATOM 1223 O O . ASP A 1 158 ? -30.796 -24.315 -14.210 1.00 54.19 158 ASP A O 1
ATOM 1227 N N . LEU A 1 159 ? -30.187 -26.069 -12.970 1.00 54.56 159 LEU A N 1
ATOM 1228 C CA . LEU A 1 159 ? -30.143 -26.976 -14.124 1.00 54.56 159 LEU A CA 1
ATOM 1229 C C . LEU A 1 159 ? -31.541 -27.454 -14.554 1.00 54.56 159 LEU A C 1
ATOM 1231 O O . LEU A 1 159 ? -31.726 -27.844 -15.705 1.00 54.56 159 LEU A O 1
ATOM 1235 N N . SER A 1 160 ? -32.526 -27.412 -13.649 1.00 51.75 160 SER A N 1
ATOM 1236 C CA . SER A 1 160 ? -33.920 -27.769 -13.953 1.00 51.75 160 SER A CA 1
ATOM 1237 C C . SER A 1 160 ? -34.709 -26.618 -14.590 1.00 51.75 160 SER A C 1
ATOM 1239 O O . SER A 1 160 ? -35.630 -26.867 -15.362 1.00 51.75 160 SER A O 1
ATOM 1241 N N . LEU A 1 161 ? -34.291 -25.370 -14.346 1.00 53.19 161 LEU A N 1
ATOM 1242 C CA . LEU A 1 161 ? -34.813 -24.161 -14.999 1.00 53.19 161 LEU A CA 1
ATOM 1243 C C . LEU A 1 161 ? -34.243 -23.922 -16.408 1.00 53.19 161 LEU A C 1
ATOM 1245 O O . LEU A 1 161 ? -34.848 -23.201 -17.191 1.00 53.19 161 LEU A O 1
ATOM 1249 N N . LEU A 1 162 ? -33.104 -24.534 -16.750 1.00 54.94 162 LEU A N 1
ATOM 1250 C CA . LEU A 1 162 ? -32.518 -24.484 -18.099 1.00 54.94 162 LEU A CA 1
ATOM 1251 C C . LEU A 1 162 ? -32.989 -25.623 -19.022 1.00 54.94 162 LEU A C 1
ATOM 1253 O O . LEU A 1 162 ? -32.626 -25.644 -20.198 1.00 54.94 162 LEU A O 1
ATOM 1257 N N . LEU A 1 163 ? -33.779 -26.571 -18.504 1.00 50.22 163 LEU A N 1
ATOM 1258 C CA . LEU A 1 163 ? -34.281 -27.739 -19.239 1.00 50.22 163 LEU A CA 1
ATOM 1259 C C . LEU A 1 163 ? -35.815 -27.777 -19.387 1.00 50.22 163 LEU A C 1
ATOM 1261 O O . LEU A 1 163 ? -36.346 -28.822 -19.764 1.00 50.22 163 LEU A O 1
ATOM 1265 N N . ASN A 1 164 ? -36.520 -26.666 -19.142 1.00 41.75 164 ASN A N 1
ATOM 1266 C CA . ASN A 1 164 ? -37.967 -26.554 -19.368 1.00 41.75 164 ASN A CA 1
ATOM 1267 C C . ASN A 1 164 ? -38.345 -25.238 -20.056 1.00 41.75 164 ASN A C 1
ATOM 1269 O O . ASN A 1 164 ? -37.888 -24.179 -19.575 1.00 41.75 164 ASN A O 1
#

InterPro domains:
  IPR013057 Amino acid transporter, transmembrane domain [PF01490] (1-150)

Radius of gyration: 23.19 Å; Cα contacts (8 Å, |Δi|>4): 45; chains: 1; bounding box: 60×46×54 Å

Secondary structure (DSSP, 8-state):
---SGGGSSTTSHHHHHHHHHHHHHHHHHHHHHHHHGGGPPTT-GGGGS-SSSHHHHHHHHHHHHHHHHHHHHHHHHHHHHHHHHHHTTS-HHHHHHHHHHHHHHHHHHHHHHHHH---HHHHHHHHHHHHHIIIIIIHHHHHHHHHSGGG---TTHHHHHS--

Foldseek 3Di:
DVDPVQQPDPCRPPNVVVVVVVVVVVVCVVVLCVVCPPVDDAADSLVVQDPVDPVNVVVNVVVVVVCVVVVVVVLVVVLVVPLPVCQVVDDPVCSVVVSVVVSVVVVVVVVVVCVVDVRNVVVCCVCCVVCCCCPVPPVPVVVVCVVCVVVDPCPPVVVVVVVD

Sequence (164 aa):
MQTPEDFGGLTGVLNTGMVIVACLYTAVGFFGYLRYGDHMIPGSITFNIPLNELLGQSVRLMMALAIFLSYGLQFYVPMGIIWPPIKHKFSEDRQKIAELIIRTLLVMFTFLLAVLVPNLSSVISLVGALSSSTLALIFPPLIEAITFWDRGLSTVDDLSLLLN

Organism: Rhodnius prolixus (NCBI:txid13249)

pLDDT: mean 84.77, std 11.83, range [41.75, 96.75]

Mean predicted aligned error: 9.17 Å

Solvent-accessible surface area (back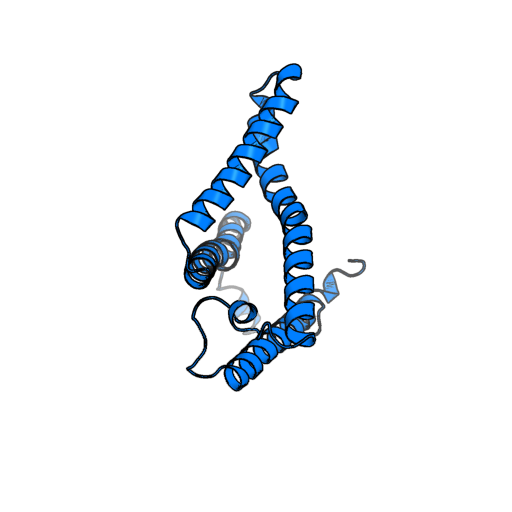bone atoms only — not comparable to full-atom values): 9611 Å² total; per-residue (Å²): 123,97,62,71,78,53,38,78,41,92,82,6,59,54,47,48,49,51,51,51,52,49,54,52,52,51,47,53,52,52,55,48,43,73,74,43,53,94,76,53,63,88,54,47,74,80,77,66,51,54,75,92,39,74,69,38,43,50,52,52,51,52,50,52,53,51,50,61,58,44,50,62,61,59,51,48,56,61,48,66,64,57,42,65,81,51,49,80,79,46,57,80,90,46,37,66,57,52,51,52,50,53,53,49,51,53,53,51,50,56,51,50,50,54,70,75,47,82,51,52,48,60,52,52,50,49,53,46,51,58,48,44,50,41,63,70,59,45,44,57,59,50,52,47,54,67,73,45,55,90,70,53,91,65,89,58,58,70,66,57,63,74,72,109